Protein AF-A0A1G1J9G1-F1 (afdb_monomer_lite)

Foldseek 3Di:
DQCLPCVCVVVPVDDPVVSNVVSVVVVVVVCVVLVVVVVVVVVPDDPVVSVVVVVVVVLVVNVVCCCPRVVDPPDVVSVVVVVVD

Sequence (85 aa):
MTIAWYGHLRFKHVGLWKVIVISWLIAFVEYCFQVPANRIGSYQFSTAQLKTIQEVITLTVFCVFSLVYLKEDLRWNYLVGFALM

pLDDT: mean 77.02, std 10.3, range [51.22, 88.56]

Structure (mmCIF, N/CA/C/O backbone):
data_AF-A0A1G1J9G1-F1
#
_entry.id   AF-A0A1G1J9G1-F1
#
loop_
_atom_site.group_PDB
_atom_site.id
_atom_site.type_symbol
_atom_site.label_atom_id
_atom_site.label_alt_id
_atom_site.label_comp_id
_atom_site.label_asym_id
_atom_site.label_entity_id
_atom_site.label_seq_id
_atom_site.pdbx_PDB_ins_code
_atom_site.Cartn_x
_atom_site.Cartn_y
_atom_site.Cartn_z
_atom_site.occupancy
_atom_site.B_iso_or_equiv
_atom_site.auth_seq_id
_atom_site.auth_comp_id
_atom_site.auth_asym_id
_atom_site.auth_atom_id
_atom_site.pdbx_PDB_model_num
ATOM 1 N N . MET A 1 1 ? -1.219 -2.670 1.731 1.00 62.06 1 MET A N 1
ATOM 2 C CA . MET A 1 1 ? -1.005 -2.742 3.193 1.00 62.06 1 MET A CA 1
ATOM 3 C C . MET A 1 1 ? -1.882 -1.772 3.982 1.00 62.06 1 MET A C 1
ATOM 5 O O . MET A 1 1 ? -2.071 -1.961 5.179 1.00 62.06 1 MET A O 1
ATOM 9 N N . THR A 1 2 ? -2.420 -0.724 3.350 1.00 68.62 2 THR A N 1
ATOM 10 C CA . THR A 1 2 ? -3.184 0.344 4.010 1.00 68.62 2 THR A CA 1
ATOM 11 C C . THR A 1 2 ? -4.405 -0.163 4.782 1.00 68.62 2 THR A C 1
ATOM 13 O O . THR A 1 2 ? -4.656 0.276 5.902 1.00 68.62 2 THR A O 1
ATOM 16 N N . ILE A 1 3 ? -5.154 -1.116 4.225 1.00 71.12 3 ILE A N 1
ATOM 17 C CA . ILE A 1 3 ? -6.407 -1.575 4.839 1.00 71.12 3 ILE A CA 1
ATOM 18 C C . ILE A 1 3 ? -6.119 -2.442 6.070 1.00 71.12 3 IL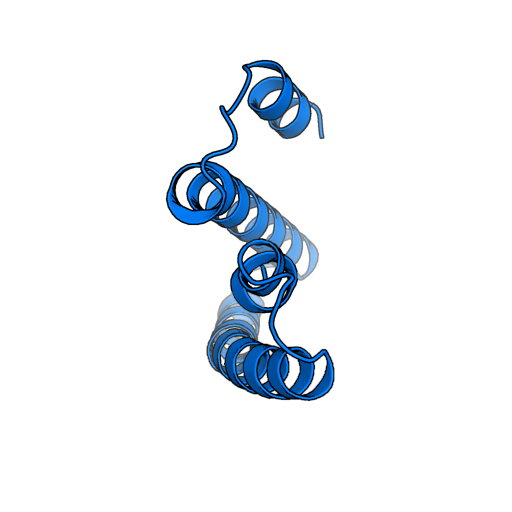E A C 1
ATOM 20 O O . ILE A 1 3 ? -6.745 -2.247 7.111 1.00 71.12 3 ILE A O 1
ATOM 24 N N . ALA A 1 4 ? -5.141 -3.349 5.988 1.00 70.75 4 ALA A N 1
ATOM 25 C CA . ALA A 1 4 ? -4.747 -4.197 7.113 1.00 70.75 4 ALA A CA 1
ATOM 26 C C . ALA A 1 4 ? -4.231 -3.383 8.314 1.00 70.75 4 ALA A C 1
ATOM 28 O O . ALA A 1 4 ? -4.483 -3.748 9.462 1.00 70.75 4 ALA A O 1
ATOM 29 N N . TRP A 1 5 ? -3.536 -2.274 8.051 1.00 67.00 5 TRP A N 1
ATOM 30 C CA . TRP A 1 5 ? -2.909 -1.446 9.083 1.00 67.00 5 TRP A CA 1
ATOM 31 C C . TRP A 1 5 ? -3.840 -0.387 9.675 1.00 67.00 5 TRP A C 1
ATOM 33 O O . TRP A 1 5 ? -3.820 -0.165 10.880 1.00 67.00 5 TRP A O 1
ATOM 43 N N . TYR A 1 6 ? -4.674 0.260 8.857 1.00 70.94 6 TYR A N 1
ATOM 44 C CA . TYR A 1 6 ? -5.488 1.397 9.305 1.00 70.94 6 TYR A CA 1
ATOM 45 C C . TYR A 1 6 ? -6.991 1.078 9.379 1.00 70.94 6 TYR A C 1
ATOM 47 O O . TYR A 1 6 ? -7.743 1.778 10.057 1.00 70.94 6 TYR A O 1
ATOM 55 N N . GLY A 1 7 ? -7.449 -0.016 8.759 1.00 68.00 7 GLY A N 1
ATOM 56 C CA . GLY A 1 7 ? -8.856 -0.446 8.740 1.00 68.00 7 GLY A CA 1
ATOM 57 C C . GLY A 1 7 ? -9.460 -0.698 10.115 1.00 68.00 7 GLY A C 1
ATOM 58 O O . GLY A 1 7 ? -10.617 -0.353 10.372 1.00 68.00 7 GLY A O 1
ATOM 59 N N . HIS A 1 8 ? -8.676 -1.238 11.038 1.00 71.75 8 HIS A N 1
ATOM 60 C CA . HIS A 1 8 ? -9.164 -1.537 12.378 1.00 71.75 8 HIS A CA 1
ATOM 61 C C . HIS A 1 8 ? -9.278 -0.299 13.283 1.00 71.75 8 HIS A C 1
ATOM 63 O O . HIS A 1 8 ? -9.921 -0.370 14.330 1.00 71.75 8 HIS A O 1
ATOM 69 N N . LEU A 1 9 ? -8.693 0.846 12.902 1.00 69.81 9 LEU A N 1
ATOM 70 C CA . LEU A 1 9 ? -8.707 2.065 13.724 1.00 69.81 9 LEU A CA 1
ATOM 71 C C . LEU A 1 9 ? -10.110 2.660 13.888 1.00 69.81 9 LEU A C 1
ATOM 73 O O . LEU A 1 9 ? -10.366 3.365 14.863 1.00 69.81 9 LEU A O 1
ATOM 77 N N . ARG A 1 10 ? -11.038 2.322 12.986 1.00 65.44 10 ARG A N 1
ATOM 78 C CA . ARG A 1 10 ? -12.466 2.655 13.099 1.00 65.44 10 ARG A CA 1
ATOM 79 C C . ARG A 1 10 ? -13.213 1.762 14.101 1.00 65.44 10 ARG A C 1
ATOM 81 O O . ARG A 1 10 ? -14.270 2.136 14.600 1.00 65.44 10 ARG A O 1
ATOM 88 N N . PHE A 1 11 ? -12.645 0.608 14.443 1.00 66.69 11 PHE A N 1
ATOM 89 C CA . PHE A 1 11 ? -13.248 -0.436 15.270 1.00 66.69 11 PHE A CA 1
ATOM 90 C C . PHE A 1 11 ? -12.480 -0.631 16.586 1.00 66.69 11 PHE A C 1
ATOM 92 O O . PHE A 1 11 ? -12.143 -1.747 16.974 1.00 66.69 11 PHE A O 1
ATOM 99 N N . LYS A 1 12 ? -12.224 0.468 17.311 1.00 67.75 12 LYS A N 1
ATOM 100 C CA . LYS A 1 12 ? -11.463 0.459 18.581 1.00 67.75 12 LYS A CA 1
ATOM 101 C C . LYS A 1 12 ? -12.100 -0.371 19.706 1.00 67.75 12 LYS A C 1
ATOM 103 O O . LYS A 1 12 ? -11.436 -0.676 20.686 1.00 67.75 12 LYS A O 1
ATOM 108 N N . HIS A 1 13 ? -13.380 -0.717 19.577 1.00 71.38 13 HIS A N 1
ATOM 109 C CA . HIS A 1 13 ? -14.142 -1.513 20.544 1.00 71.38 13 HIS A CA 1
ATOM 110 C C . HIS A 1 13 ? -14.007 -3.031 20.327 1.00 71.38 13 HIS A C 1
ATOM 112 O O . HIS A 1 13 ? -14.524 -3.816 21.120 1.00 71.38 13 HIS A O 1
ATOM 118 N N . VAL A 1 14 ? -13.346 -3.466 19.250 1.00 75.38 14 VAL A N 1
ATOM 119 C CA . VAL A 1 14 ? -13.188 -4.884 18.913 1.00 75.38 14 VAL A CA 1
ATOM 120 C C . VAL A 1 14 ? -11.905 -5.415 19.549 1.00 75.38 14 VAL A C 1
ATOM 122 O O . VAL A 1 14 ? -10.864 -4.765 19.509 1.00 75.38 14 VAL A O 1
ATOM 125 N N . GLY A 1 15 ? -11.973 -6.606 20.151 1.00 79.94 15 GLY A N 1
ATOM 126 C CA . GLY A 1 15 ? -10.825 -7.214 20.825 1.00 79.94 15 GLY A CA 1
ATOM 127 C C . GLY A 1 15 ? -9.611 -7.366 19.901 1.00 79.94 15 GLY A C 1
ATOM 128 O O . GLY A 1 15 ? -9.744 -7.842 18.772 1.00 79.94 15 GLY A O 1
ATOM 129 N N . LEU A 1 16 ? -8.429 -7.007 20.415 1.00 79.38 16 LEU A N 1
ATOM 130 C CA . LEU A 1 16 ? -7.151 -6.983 19.685 1.00 79.38 16 LEU A CA 1
ATOM 131 C C . LEU A 1 16 ? -6.870 -8.273 18.906 1.00 79.38 16 LEU A C 1
ATOM 133 O O . LEU A 1 16 ? -6.426 -8.215 17.766 1.00 79.38 16 LEU A O 1
ATOM 137 N N . TRP A 1 17 ? -7.185 -9.436 19.477 1.00 79.69 17 TRP A N 1
ATOM 138 C CA . TRP A 1 17 ? -6.949 -10.720 18.816 1.00 79.69 17 TRP A CA 1
ATOM 139 C C . TRP A 1 17 ? -7.747 -10.877 17.510 1.00 79.69 17 TRP A C 1
ATOM 141 O O . TRP A 1 17 ? -7.212 -11.389 16.530 1.00 79.69 17 TRP A O 1
ATOM 151 N N . LYS A 1 18 ? -8.996 -10.386 17.453 1.00 80.56 18 LYS A N 1
ATOM 152 C CA . LYS A 1 18 ? -9.820 -10.430 16.231 1.00 80.56 18 LYS A CA 1
ATOM 153 C C . LYS A 1 18 ? -9.261 -9.495 15.170 1.00 80.56 18 LYS A C 1
ATOM 155 O O . LYS A 1 18 ? -9.199 -9.863 14.003 1.00 80.56 18 LYS A O 1
ATOM 160 N N . VAL A 1 19 ? -8.837 -8.305 15.592 1.00 83.75 19 VAL A N 1
ATOM 161 C CA . VAL A 1 19 ? -8.204 -7.316 14.717 1.00 83.75 19 VAL A CA 1
ATOM 162 C C . VAL A 1 19 ? -6.935 -7.890 14.094 1.00 83.75 19 VAL A 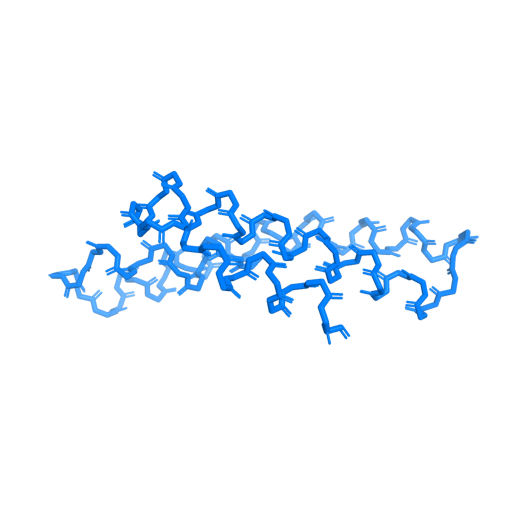C 1
ATOM 164 O O . VAL A 1 19 ? -6.798 -7.841 12.879 1.00 83.75 19 VAL A O 1
ATOM 167 N N . ILE A 1 20 ? -6.061 -8.502 14.895 1.00 83.69 20 ILE A N 1
ATOM 168 C CA . ILE A 1 20 ? -4.811 -9.103 14.414 1.00 83.69 20 ILE A CA 1
ATOM 169 C C . ILE A 1 20 ? -5.093 -10.180 13.358 1.00 83.69 20 ILE A C 1
ATOM 171 O O . ILE A 1 20 ? -4.494 -10.147 12.286 1.00 83.69 20 ILE A O 1
ATOM 175 N N . VAL A 1 21 ? -6.032 -11.096 13.619 1.00 85.56 21 VAL A N 1
ATOM 176 C CA . VAL A 1 21 ? -6.367 -12.181 12.679 1.00 85.56 21 VAL A CA 1
ATOM 177 C C . VAL A 1 21 ? -6.957 -11.636 11.375 1.00 85.56 21 VAL A C 1
ATOM 179 O O . VAL A 1 21 ? -6.548 -12.052 10.293 1.00 85.56 21 VAL A O 1
ATOM 182 N N . ILE A 1 22 ? -7.881 -10.676 11.455 1.00 84.19 22 ILE A N 1
ATOM 183 C CA . ILE A 1 22 ? -8.503 -10.073 10.268 1.00 84.19 22 ILE A CA 1
ATOM 184 C C . ILE A 1 22 ? -7.470 -9.275 9.460 1.00 84.19 22 ILE A C 1
ATOM 186 O O . ILE A 1 22 ? -7.389 -9.440 8.244 1.00 84.19 22 ILE A O 1
ATOM 190 N N . SER A 1 23 ? -6.643 -8.459 10.118 1.00 83.31 23 SER A N 1
ATOM 191 C CA . SER A 1 23 ? -5.557 -7.719 9.468 1.00 83.31 23 SER A CA 1
ATOM 192 C C . SER A 1 23 ? -4.561 -8.655 8.785 1.00 83.31 23 SER A C 1
ATOM 194 O O . SER A 1 23 ? -4.090 -8.341 7.695 1.00 83.31 23 SER A O 1
ATOM 196 N N . TRP A 1 24 ? -4.279 -9.819 9.372 1.00 86.00 24 TRP A N 1
ATOM 197 C CA . TRP A 1 24 ? -3.392 -10.815 8.774 1.00 86.00 24 TRP A CA 1
ATOM 198 C C . TRP A 1 24 ? -3.977 -11.426 7.492 1.00 86.00 24 TRP A C 1
ATOM 200 O O . TRP A 1 24 ? -3.276 -11.521 6.484 1.00 86.00 24 TRP A O 1
ATOM 210 N N . LEU A 1 25 ? -5.275 -11.751 7.486 1.00 86.62 25 LEU A N 1
ATOM 211 C CA . LEU A 1 25 ? -5.972 -12.237 6.287 1.00 86.62 25 LEU A CA 1
ATOM 212 C C . LEU A 1 25 ? -5.997 -11.188 5.168 1.00 86.62 25 LEU A C 1
ATOM 214 O O . LEU A 1 25 ? -5.777 -11.516 4.004 1.00 86.62 25 LEU A O 1
ATOM 218 N N . ILE A 1 26 ? -6.227 -9.921 5.514 1.00 84.12 26 ILE A N 1
ATOM 219 C CA . ILE A 1 26 ? -6.220 -8.822 4.540 1.00 84.12 26 ILE A CA 1
ATOM 220 C C . ILE A 1 26 ? -4.808 -8.617 3.978 1.00 84.12 26 ILE A C 1
ATOM 222 O O . ILE A 1 26 ? -4.641 -8.539 2.761 1.00 84.12 26 ILE A O 1
ATOM 226 N N . ALA A 1 27 ? -3.787 -8.594 4.839 1.00 85.56 27 ALA A N 1
ATOM 227 C CA . ALA A 1 27 ? -2.397 -8.447 4.417 1.00 85.56 27 ALA A CA 1
ATOM 228 C C . ALA A 1 27 ? -1.962 -9.585 3.482 1.00 85.56 27 ALA A C 1
ATOM 230 O O . ALA A 1 27 ? -1.245 -9.338 2.515 1.00 85.56 27 ALA A O 1
ATOM 231 N N . PHE A 1 28 ? -2.422 -10.817 3.728 1.00 88.19 28 PHE A N 1
ATOM 232 C CA . PHE A 1 28 ? -2.154 -11.956 2.852 1.00 88.19 28 PHE A CA 1
ATOM 233 C C . PHE A 1 28 ? -2.656 -11.711 1.423 1.00 88.19 28 PHE A C 1
ATOM 235 O O . PHE A 1 28 ? -1.895 -11.869 0.470 1.00 88.19 28 PHE A O 1
ATOM 242 N N . VAL A 1 29 ? -3.899 -11.245 1.271 1.00 86.81 29 VAL A N 1
ATOM 243 C CA . VAL A 1 29 ? -4.466 -10.916 -0.045 1.00 86.81 29 VAL A CA 1
ATOM 244 C C . VAL A 1 29 ? -3.675 -9.792 -0.716 1.00 86.81 29 VAL A C 1
ATOM 246 O O . VAL A 1 29 ? -3.339 -9.897 -1.895 1.00 86.81 29 VAL A O 1
ATOM 249 N N . GLU A 1 30 ? -3.313 -8.742 0.025 1.00 84.25 30 GLU A N 1
ATOM 250 C CA . GLU A 1 30 ? -2.496 -7.645 -0.509 1.00 84.25 30 GLU A CA 1
ATOM 251 C C . GLU A 1 30 ? -1.123 -8.141 -1.001 1.00 84.25 30 GLU A C 1
ATOM 253 O O . GLU A 1 30 ? -0.670 -7.743 -2.077 1.00 84.25 30 GLU A O 1
ATOM 258 N N . TYR A 1 31 ? -0.493 -9.071 -0.277 1.00 85.12 31 TYR A N 1
ATOM 259 C CA . TYR A 1 31 ? 0.756 -9.708 -0.700 1.00 85.12 31 TYR A CA 1
ATOM 260 C C . TYR A 1 31 ? 0.596 -10.562 -1.961 1.00 85.12 31 TYR A C 1
ATOM 262 O O . TYR A 1 31 ? 1.467 -10.510 -2.835 1.00 85.12 31 TYR A O 1
ATOM 270 N N . CYS A 1 32 ? -0.507 -11.305 -2.092 1.00 87.19 32 CYS A N 1
ATOM 271 C CA . CYS A 1 32 ? -0.785 -12.114 -3.280 1.00 87.19 32 CYS A CA 1
ATOM 272 C C . CYS A 1 32 ? -0.823 -11.286 -4.568 1.00 87.19 32 CYS A C 1
ATOM 274 O O . CYS A 1 32 ? -0.479 -11.818 -5.618 1.00 87.19 32 CYS A O 1
ATOM 276 N N . PHE A 1 33 ? -1.190 -10.004 -4.505 1.00 84.94 33 PHE A N 1
ATOM 277 C CA . PHE A 1 33 ? -1.131 -9.102 -5.660 1.00 84.94 33 PHE A CA 1
ATOM 278 C C . PHE A 1 33 ? 0.227 -8.410 -5.800 1.00 84.94 33 PHE A C 1
ATOM 280 O O . PHE A 1 33 ? 0.743 -8.266 -6.908 1.00 84.94 33 PHE A O 1
ATOM 287 N N . GLN A 1 34 ? 0.838 -8.008 -4.685 1.00 85.69 34 GLN A N 1
ATOM 288 C CA . GLN A 1 34 ? 2.072 -7.225 -4.694 1.00 85.69 34 GLN A CA 1
ATOM 289 C C . GLN A 1 34 ? 3.290 -8.037 -5.172 1.00 85.69 34 GLN A C 1
ATOM 291 O O . GLN A 1 34 ? 4.123 -7.522 -5.918 1.00 85.69 34 GLN A O 1
ATOM 296 N N . VAL A 1 35 ? 3.386 -9.317 -4.797 1.00 86.88 35 VAL A N 1
ATOM 297 C CA . VAL A 1 35 ? 4.494 -10.204 -5.200 1.00 86.88 35 VAL A CA 1
ATOM 298 C C . VAL A 1 35 ? 4.539 -10.456 -6.717 1.00 86.88 35 VAL A C 1
ATOM 300 O O . VAL A 1 35 ? 5.595 -10.218 -7.311 1.00 86.88 35 VAL A O 1
ATOM 303 N N . PRO A 1 36 ? 3.458 -10.904 -7.390 1.00 88.56 36 PRO A N 1
ATOM 304 C CA . PRO A 1 36 ? 3.478 -11.089 -8.838 1.00 88.56 36 PRO A CA 1
ATOM 305 C C . PRO A 1 36 ? 3.623 -9.763 -9.586 1.00 88.56 36 PRO A C 1
ATOM 307 O O . PRO A 1 36 ? 4.359 -9.726 -10.567 1.00 88.56 36 PRO A O 1
ATOM 310 N N . ALA A 1 37 ? 3.016 -8.669 -9.107 1.00 85.69 37 ALA A N 1
ATOM 311 C CA . ALA A 1 37 ? 3.177 -7.350 -9.721 1.00 85.69 37 ALA A CA 1
ATOM 312 C C . ALA A 1 37 ? 4.646 -6.895 -9.727 1.00 85.69 37 ALA A C 1
ATOM 314 O O . ALA A 1 37 ? 5.167 -6.507 -10.772 1.00 85.69 37 ALA A O 1
ATOM 315 N N . ASN A 1 38 ? 5.348 -7.026 -8.597 1.00 86.69 38 ASN A N 1
ATOM 316 C CA . ASN A 1 38 ? 6.772 -6.697 -8.518 1.00 86.69 38 ASN A CA 1
ATOM 317 C C . ASN A 1 38 ? 7.632 -7.640 -9.363 1.00 86.69 38 ASN A C 1
ATOM 319 O O . ASN A 1 38 ? 8.610 -7.204 -9.969 1.00 86.69 38 ASN A O 1
ATOM 323 N N . ARG A 1 39 ? 7.267 -8.925 -9.440 1.00 85.56 39 ARG A N 1
ATOM 324 C CA . ARG A 1 39 ? 8.011 -9.897 -10.244 1.00 85.56 39 ARG A CA 1
ATOM 325 C C . ARG A 1 39 ? 7.866 -9.624 -11.737 1.00 85.56 39 ARG A C 1
ATOM 327 O O . ARG A 1 39 ? 8.877 -9.587 -12.424 1.00 85.56 39 ARG A O 1
ATOM 334 N N . ILE A 1 40 ? 6.654 -9.349 -12.219 1.00 87.94 40 ILE A N 1
ATOM 335 C CA . ILE A 1 40 ? 6.397 -8.947 -13.611 1.00 87.94 40 ILE A CA 1
ATOM 336 C C . ILE A 1 40 ? 7.075 -7.601 -13.910 1.00 87.94 40 ILE A C 1
ATOM 338 O O . ILE A 1 40 ? 7.726 -7.446 -14.940 1.00 87.94 40 ILE A O 1
ATOM 342 N N . GLY A 1 41 ? 6.992 -6.647 -12.983 1.00 83.69 41 GLY A N 1
ATOM 343 C CA . GLY A 1 41 ? 7.631 -5.342 -13.119 1.00 83.69 41 GLY A CA 1
ATOM 344 C C . GLY A 1 41 ? 9.162 -5.408 -13.188 1.00 83.69 41 GLY A C 1
ATOM 345 O O . GLY A 1 41 ? 9.762 -4.641 -13.936 1.00 83.69 41 GLY A O 1
ATOM 346 N N . SER A 1 42 ? 9.798 -6.354 -12.487 1.00 86.75 42 SER A N 1
ATOM 347 C CA . SER A 1 42 ? 11.265 -6.520 -12.484 1.00 86.75 42 SER A CA 1
ATOM 348 C C . SER A 1 42 ? 11.872 -6.951 -13.817 1.00 86.75 42 SER A C 1
ATOM 350 O O . SER A 1 42 ? 13.081 -6.841 -13.989 1.00 86.75 42 SER A O 1
ATOM 352 N N . TYR A 1 43 ? 11.053 -7.392 -14.777 1.00 84.50 43 TYR A N 1
ATOM 353 C CA . TYR A 1 43 ? 11.521 -7.681 -16.134 1.00 84.50 43 TYR A CA 1
ATOM 354 C C . TYR A 1 43 ? 11.734 -6.419 -16.978 1.00 84.50 43 TYR A C 1
ATOM 356 O O . TYR A 1 43 ? 12.443 -6.487 -17.976 1.00 84.50 43 TYR A O 1
ATOM 364 N N . GLN A 1 44 ? 11.114 -5.294 -16.609 1.00 84.50 44 GLN A N 1
ATOM 365 C CA . GLN A 1 44 ? 11.123 -4.059 -17.407 1.00 84.50 44 GLN A CA 1
ATOM 366 C C . GLN A 1 44 ? 11.654 -2.842 -16.642 1.00 84.50 44 GLN A C 1
ATOM 368 O O . GLN A 1 44 ? 12.179 -1.913 -17.249 1.00 84.50 44 GLN A O 1
ATOM 373 N N . PHE A 1 45 ? 11.536 -2.837 -15.315 1.00 86.31 45 PHE A N 1
ATOM 374 C CA . PHE A 1 45 ? 11.915 -1.717 -14.459 1.00 86.31 45 PHE A CA 1
ATOM 375 C C . PHE A 1 45 ? 13.016 -2.118 -13.482 1.00 86.31 45 PHE A C 1
ATOM 377 O O . PHE A 1 45 ? 13.067 -3.253 -13.003 1.00 86.31 45 PHE A O 1
ATOM 384 N N . SER A 1 46 ? 13.875 -1.160 -13.133 1.00 87.75 46 SER A N 1
ATOM 385 C CA . SER A 1 46 ? 14.853 -1.367 -12.064 1.00 87.75 46 SER A CA 1
ATOM 386 C C . SER A 1 46 ? 14.161 -1.466 -10.701 1.00 87.75 46 SER A C 1
ATOM 388 O O . SER A 1 46 ? 13.060 -0.947 -10.493 1.00 87.75 46 SER A O 1
ATOM 390 N N . THR A 1 47 ? 14.828 -2.082 -9.724 1.00 84.56 47 THR A N 1
ATOM 391 C CA . THR A 1 47 ? 14.318 -2.188 -8.346 1.00 84.56 47 THR A CA 1
ATOM 392 C C . THR A 1 47 ? 13.960 -0.822 -7.752 1.00 84.56 47 THR A C 1
ATOM 394 O O . THR A 1 47 ? 12.966 -0.705 -7.037 1.00 84.56 47 THR A O 1
ATOM 397 N N . ALA A 1 48 ? 14.730 0.220 -8.086 1.00 84.38 48 ALA A N 1
ATOM 398 C CA . ALA A 1 48 ? 14.463 1.587 -7.647 1.00 84.38 48 ALA A CA 1
ATOM 399 C C . ALA A 1 48 ? 13.144 2.121 -8.227 1.00 84.38 48 ALA A C 1
ATOM 401 O O . ALA A 1 48 ? 12.309 2.624 -7.483 1.00 84.38 48 ALA A O 1
ATOM 402 N N . GLN A 1 49 ? 12.909 1.935 -9.530 1.00 84.12 49 GLN A N 1
ATOM 403 C CA . GLN A 1 49 ? 11.669 2.367 -10.185 1.00 84.12 49 GLN A CA 1
ATOM 404 C C . GLN A 1 49 ? 10.442 1.629 -9.639 1.00 84.12 49 GLN A C 1
ATOM 406 O O . GLN A 1 49 ? 9.416 2.254 -9.376 1.00 84.12 49 GLN A O 1
ATOM 411 N N . LEU A 1 50 ? 10.549 0.317 -9.404 1.00 86.56 50 LEU A N 1
ATOM 412 C CA . LEU A 1 50 ? 9.465 -0.465 -8.798 1.00 86.56 50 LEU A CA 1
ATOM 413 C C . LEU A 1 50 ? 9.120 0.030 -7.399 1.00 86.56 50 LEU A C 1
ATOM 415 O O . LEU A 1 50 ? 7.944 0.119 -7.046 1.00 86.56 50 LEU A O 1
ATOM 419 N N . LYS A 1 51 ? 10.140 0.384 -6.614 1.00 86.12 51 LYS A N 1
ATOM 420 C CA . LYS A 1 51 ? 9.942 0.929 -5.276 1.00 86.12 51 LYS A CA 1
ATOM 421 C C . LYS A 1 51 ? 9.236 2.284 -5.324 1.00 86.12 51 LYS A C 1
ATOM 423 O O . LYS A 1 51 ? 8.268 2.469 -4.590 1.00 86.12 51 LYS A O 1
ATOM 428 N N . THR A 1 52 ? 9.649 3.179 -6.222 1.00 88.00 52 THR A N 1
ATOM 429 C CA . THR A 1 52 ? 8.990 4.478 -6.420 1.00 88.00 52 THR A CA 1
ATOM 430 C C . THR A 1 52 ? 7.526 4.309 -6.826 1.00 88.00 52 THR A C 1
ATOM 432 O O . THR A 1 52 ? 6.647 4.917 -6.221 1.00 88.00 52 THR A O 1
ATOM 435 N N . ILE A 1 53 ? 7.231 3.432 -7.792 1.00 87.88 53 ILE A N 1
ATOM 436 C CA . ILE A 1 53 ? 5.849 3.146 -8.214 1.00 87.88 53 ILE A CA 1
ATOM 437 C C . ILE A 1 53 ? 5.028 2.607 -7.036 1.00 87.88 53 ILE A C 1
ATOM 439 O O . ILE A 1 53 ? 3.898 3.041 -6.814 1.00 87.88 53 ILE A O 1
ATOM 443 N N . GLN A 1 54 ? 5.599 1.695 -6.246 1.00 86.12 54 GLN A N 1
ATOM 444 C CA . GLN A 1 54 ? 4.934 1.147 -5.067 1.00 86.12 54 GLN A CA 1
ATOM 445 C C . GLN A 1 54 ? 4.608 2.235 -4.035 1.00 86.12 54 GLN A C 1
ATOM 447 O O . GLN A 1 54 ? 3.526 2.202 -3.446 1.00 86.12 54 GLN A O 1
ATOM 452 N N . GLU A 1 55 ? 5.511 3.185 -3.799 1.00 88.12 55 GLU A N 1
ATOM 453 C CA . GLU A 1 55 ? 5.269 4.297 -2.878 1.00 88.12 55 GLU A CA 1
ATOM 454 C C . GLU A 1 55 ? 4.174 5.220 -3.393 1.00 88.12 55 GLU A C 1
ATOM 456 O O . GLU A 1 55 ? 3.211 5.444 -2.666 1.00 88.12 55 GLU A O 1
ATOM 461 N N . VAL A 1 56 ? 4.221 5.632 -4.663 1.00 87.44 56 VAL A N 1
ATOM 462 C CA . VAL A 1 56 ? 3.160 6.450 -5.274 1.00 87.44 56 VAL A CA 1
ATOM 463 C C . VAL A 1 56 ? 1.793 5.763 -5.164 1.00 87.44 56 VAL A C 1
ATOM 465 O O . VAL A 1 56 ? 0.811 6.395 -4.768 1.00 87.44 56 VAL A O 1
ATOM 468 N N . ILE A 1 57 ? 1.715 4.457 -5.447 1.00 86.25 57 ILE A N 1
ATOM 469 C CA . ILE A 1 57 ? 0.473 3.681 -5.307 1.00 86.25 57 ILE A CA 1
ATOM 470 C C . ILE A 1 57 ? 0.027 3.631 -3.843 1.00 86.25 57 ILE A C 1
ATOM 472 O O . ILE A 1 57 ? -1.142 3.875 -3.550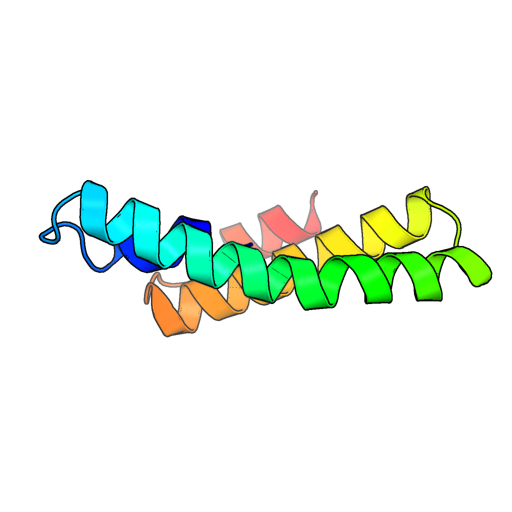 1.00 86.25 57 ILE A O 1
ATOM 476 N N . THR A 1 58 ? 0.939 3.335 -2.915 1.00 84.62 58 THR A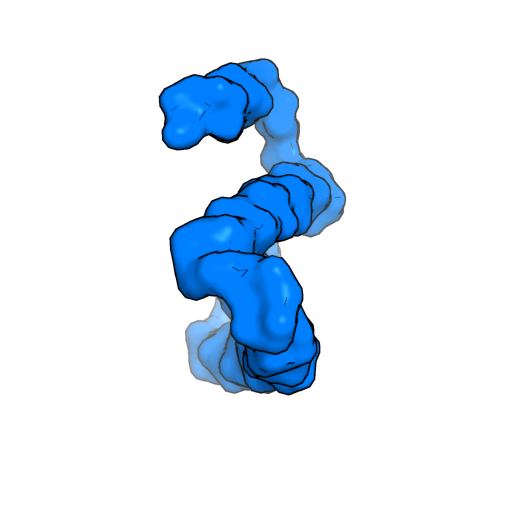 N 1
ATOM 477 C CA . THR A 1 58 ? 0.619 3.224 -1.481 1.00 84.62 58 THR A CA 1
ATOM 478 C C . THR A 1 58 ? 0.094 4.551 -0.939 1.00 84.62 58 THR A C 1
ATOM 480 O O . THR A 1 58 ? -0.917 4.571 -0.238 1.00 84.62 58 THR A O 1
ATOM 483 N N . LEU A 1 59 ? 0.742 5.649 -1.321 1.00 83.19 59 LEU A N 1
ATOM 484 C CA . LEU A 1 59 ? 0.383 7.014 -0.972 1.00 83.19 59 LEU A CA 1
ATOM 485 C C . LEU A 1 59 ? -0.989 7.404 -1.544 1.00 83.19 59 LEU A C 1
ATOM 487 O O . LEU A 1 59 ? -1.859 7.870 -0.808 1.00 83.19 59 LEU A O 1
ATOM 491 N N . THR A 1 60 ? -1.230 7.125 -2.825 1.00 82.44 60 THR A N 1
ATOM 492 C CA . THR A 1 60 ? -2.521 7.395 -3.481 1.00 82.44 60 THR A CA 1
ATOM 493 C C . THR A 1 60 ? -3.659 6.613 -2.822 1.00 82.44 60 THR A C 1
ATOM 495 O O . THR A 1 60 ? -4.695 7.182 -2.470 1.00 82.44 60 THR A O 1
ATOM 498 N N . VAL A 1 61 ? -3.457 5.310 -2.601 1.00 83.81 61 VAL A N 1
ATOM 499 C CA . VAL A 1 61 ? -4.438 4.445 -1.930 1.00 83.81 61 VAL A CA 1
ATOM 500 C C . VAL A 1 61 ? -4.674 4.910 -0.494 1.00 83.81 61 VAL A C 1
ATOM 502 O O . VAL A 1 61 ? -5.816 4.899 -0.043 1.00 83.81 61 VAL A O 1
ATOM 505 N N . PHE A 1 62 ? -3.636 5.360 0.217 1.00 81.94 62 PHE A N 1
ATOM 506 C CA . PHE A 1 62 ? -3.767 5.925 1.560 1.00 81.94 62 PHE A CA 1
ATOM 507 C C . PHE A 1 62 ? -4.614 7.200 1.581 1.00 81.94 62 PHE A C 1
ATOM 509 O O . PHE A 1 62 ? -5.515 7.298 2.412 1.00 81.94 62 PHE A O 1
ATOM 516 N N . CYS A 1 63 ? -4.403 8.135 0.652 1.00 77.50 63 CYS A N 1
ATOM 517 C CA . CYS A 1 63 ? -5.222 9.347 0.549 1.00 77.50 63 CYS A CA 1
ATOM 518 C C . CYS A 1 63 ? -6.707 9.023 0.326 1.00 77.50 63 CYS A C 1
ATOM 520 O O . CYS A 1 63 ? -7.569 9.529 1.046 1.00 77.50 63 CYS A O 1
ATOM 522 N N . VAL A 1 64 ? -7.013 8.132 -0.625 1.00 78.50 64 VAL A N 1
ATOM 523 C CA . VAL A 1 64 ? -8.397 7.694 -0.888 1.00 78.50 64 VAL A CA 1
ATOM 524 C C . VAL A 1 64 ? -8.983 6.975 0.329 1.00 78.50 64 VAL A C 1
ATOM 526 O O . VAL A 1 64 ? -10.128 7.217 0.710 1.00 78.50 64 VAL A O 1
ATOM 529 N N . PHE A 1 65 ? -8.197 6.115 0.975 1.00 78.62 65 PHE A N 1
ATOM 530 C CA . PHE A 1 65 ? -8.612 5.391 2.170 1.00 78.62 65 PHE A CA 1
ATOM 531 C C . PHE A 1 65 ? -8.903 6.332 3.350 1.00 78.62 65 PHE A C 1
ATOM 533 O O . PHE A 1 65 ? -9.918 6.167 4.027 1.00 78.62 65 PHE A O 1
ATOM 540 N N . SER A 1 66 ? -8.066 7.343 3.578 1.00 73.56 66 SER A N 1
ATOM 541 C CA . SER A 1 66 ? -8.264 8.343 4.633 1.00 73.56 66 SER A CA 1
ATOM 542 C C . SER A 1 66 ? -9.583 9.109 4.440 1.00 73.56 66 SER A C 1
ATOM 544 O O . SER A 1 66 ? -10.401 9.169 5.362 1.00 73.56 66 SER A O 1
ATOM 546 N N . LEU A 1 67 ? -9.866 9.556 3.210 1.00 71.50 67 LEU A N 1
ATOM 547 C CA . LEU A 1 67 ? -11.125 10.228 2.864 1.00 71.50 67 LEU A CA 1
ATOM 548 C C . LEU A 1 67 ? -12.357 9.344 3.062 1.00 71.50 67 LEU A C 1
ATOM 550 O O . LEU A 1 67 ? -13.327 9.735 3.710 1.00 71.50 67 LEU A O 1
ATOM 554 N N . VAL A 1 68 ? -12.346 8.160 2.448 1.00 72.25 68 VAL A N 1
ATOM 555 C CA . VAL A 1 68 ? -13.552 7.333 2.308 1.00 72.25 68 VAL A CA 1
ATOM 556 C C . VAL A 1 68 ? -13.814 6.522 3.574 1.00 72.25 68 VAL A C 1
ATOM 558 O O . VAL A 1 68 ? -14.964 6.361 3.992 1.00 72.25 68 VAL A O 1
ATOM 561 N N . TYR A 1 69 ? -12.758 5.995 4.195 1.00 68.19 69 TYR A N 1
ATOM 562 C CA . TYR A 1 69 ? -12.879 5.028 5.279 1.00 68.19 69 TYR A CA 1
ATOM 563 C C . TYR A 1 69 ? -12.743 5.654 6.670 1.00 68.19 69 TYR A C 1
ATOM 565 O O . TYR A 1 69 ? -13.560 5.342 7.547 1.00 68.19 69 TYR A O 1
ATOM 573 N N . LEU A 1 70 ? -11.749 6.527 6.872 1.00 68.44 70 LEU A N 1
ATOM 574 C CA . LEU A 1 70 ? -11.521 7.228 8.144 1.00 68.44 70 LEU A CA 1
ATOM 575 C C . LEU A 1 70 ? -12.389 8.489 8.286 1.00 68.44 70 LEU A C 1
ATOM 577 O O . LEU A 1 70 ? -12.649 8.893 9.417 1.00 68.44 70 LEU A O 1
ATOM 581 N N . LYS A 1 71 ? -12.903 9.05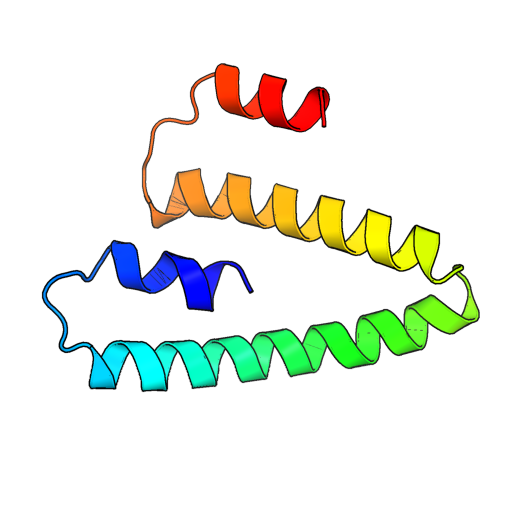1 7.176 1.00 64.25 71 LYS A N 1
ATOM 582 C CA . LYS A 1 71 ? -13.652 10.326 7.148 1.00 64.25 71 LYS A CA 1
ATOM 583 C C . LYS A 1 71 ? -12.896 11.469 7.839 1.00 64.25 71 LYS A C 1
ATOM 585 O O . LYS A 1 71 ? -13.510 12.374 8.400 1.00 64.25 71 LYS A O 1
ATOM 590 N N . GLU A 1 72 ? -11.570 11.416 7.833 1.00 64.62 72 GLU A N 1
ATOM 591 C CA . GLU A 1 72 ? -10.762 12.552 8.255 1.00 64.62 72 GLU A CA 1
ATOM 592 C C . GLU A 1 72 ? -10.780 13.575 7.117 1.00 64.62 72 GLU A C 1
ATOM 594 O O . GLU A 1 72 ? -10.559 13.222 5.957 1.00 64.62 72 GLU A O 1
ATOM 599 N N . ASP A 1 73 ? -11.090 14.837 7.428 1.00 54.53 73 ASP A N 1
ATOM 600 C CA . ASP A 1 73 ? -11.023 15.910 6.438 1.00 54.53 73 ASP A CA 1
ATOM 601 C C . ASP A 1 73 ? -9.586 15.982 5.910 1.00 54.53 73 ASP A C 1
ATOM 603 O O . ASP A 1 73 ? -8.670 16.350 6.656 1.00 54.53 73 ASP A O 1
ATOM 607 N N . LEU A 1 74 ? -9.373 15.637 4.633 1.00 56.66 74 LEU A N 1
ATOM 608 C CA . LEU A 1 74 ? -8.090 15.871 3.971 1.00 56.66 74 LEU A CA 1
ATOM 609 C C . LEU A 1 74 ? -7.856 17.378 3.910 1.00 56.66 74 LEU A C 1
ATOM 611 O O . LEU A 1 74 ? -8.250 18.072 2.972 1.00 56.66 74 LEU A O 1
ATOM 615 N N . ARG A 1 75 ? -7.195 17.899 4.938 1.00 58.62 75 ARG A N 1
ATOM 616 C CA . ARG A 1 75 ? -6.697 19.268 4.947 1.00 58.62 75 ARG A CA 1
ATOM 617 C C . ARG A 1 75 ? -5.607 19.388 3.890 1.00 58.62 75 ARG A C 1
ATOM 619 O O . ARG A 1 75 ? -4.786 18.486 3.730 1.00 58.62 75 ARG A O 1
ATOM 626 N N . TRP A 1 76 ? -5.568 20.535 3.217 1.00 62.09 76 TRP A N 1
ATOM 627 C CA . TRP A 1 76 ? -4.604 20.872 2.162 1.00 62.09 76 TRP A CA 1
ATOM 628 C C . TRP A 1 76 ? -3.141 20.561 2.534 1.00 62.09 76 TRP A C 1
ATOM 630 O O . TRP A 1 76 ? -2.340 20.178 1.688 1.00 62.09 76 TRP A O 1
ATOM 640 N N . ASN A 1 77 ? -2.818 20.623 3.828 1.00 60.03 77 ASN A N 1
ATOM 641 C CA . ASN A 1 77 ? -1.507 20.293 4.383 1.00 60.03 77 ASN A CA 1
ATOM 642 C C . ASN A 1 77 ? -1.055 18.850 4.093 1.00 60.03 77 ASN A C 1
ATOM 644 O O . ASN A 1 77 ? 0.144 18.620 3.971 1.00 60.03 77 ASN A O 1
ATOM 648 N N . TYR A 1 78 ? -1.975 17.889 3.948 1.00 63.97 78 TYR A N 1
ATOM 649 C CA . TYR A 1 78 ? -1.621 16.521 3.563 1.00 63.97 78 TYR A CA 1
ATOM 650 C C . TYR A 1 78 ? -1.191 16.456 2.097 1.00 63.97 78 TYR A C 1
ATOM 652 O O . TYR A 1 78 ? -0.141 15.907 1.806 1.00 63.97 78 TYR A O 1
ATOM 660 N N . LEU A 1 79 ? -1.920 17.093 1.177 1.00 62.88 79 LEU A N 1
ATOM 661 C CA . LEU A 1 79 ? -1.518 17.154 -0.236 1.00 62.88 79 LEU A CA 1
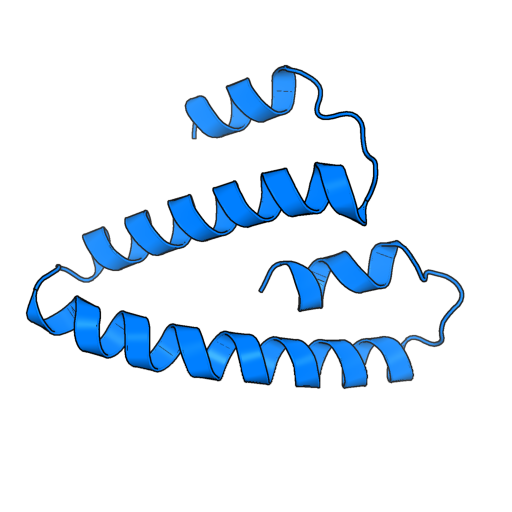ATOM 662 C C . LEU A 1 79 ? -0.156 17.838 -0.419 1.00 62.88 79 LEU A C 1
ATOM 664 O O . LEU A 1 79 ? 0.671 17.360 -1.190 1.00 62.88 79 LEU A O 1
ATOM 668 N N . VAL A 1 80 ? 0.103 18.911 0.332 1.00 66.50 80 VAL A N 1
ATOM 669 C CA . VAL A 1 80 ? 1.397 19.611 0.316 1.00 66.50 80 VAL A CA 1
ATOM 670 C C . VAL A 1 80 ? 2.512 18.750 0.922 1.00 66.50 80 VAL A C 1
ATOM 672 O O . VAL A 1 80 ? 3.605 18.702 0.369 1.00 66.50 80 VAL A O 1
ATOM 675 N N . GLY A 1 81 ? 2.238 18.018 2.007 1.00 60.09 81 GLY A N 1
ATOM 676 C CA . GLY A 1 81 ? 3.189 17.070 2.596 1.00 60.09 81 GLY A CA 1
ATOM 677 C C . GLY A 1 81 ? 3.526 15.893 1.676 1.00 60.09 81 GLY A C 1
ATOM 678 O O . GLY A 1 81 ? 4.665 15.449 1.661 1.00 60.09 81 GLY A O 1
ATOM 679 N N . PHE A 1 82 ? 2.568 15.428 0.870 1.00 61.88 82 PHE A N 1
ATOM 680 C CA . PHE A 1 82 ? 2.789 14.381 -0.135 1.00 61.88 82 PHE A CA 1
ATOM 681 C C . PHE A 1 82 ? 3.536 14.885 -1.378 1.00 61.88 82 PHE A C 1
ATOM 683 O O . PHE A 1 82 ? 4.216 14.100 -2.024 1.00 61.88 82 PHE A O 1
ATOM 690 N N . ALA A 1 83 ? 3.405 16.167 -1.732 1.00 62.97 83 ALA A N 1
ATOM 691 C CA . ALA A 1 83 ? 4.106 16.763 -2.872 1.00 62.97 83 ALA A CA 1
ATOM 692 C C . ALA A 1 83 ? 5.559 17.173 -2.558 1.00 62.97 83 ALA A C 1
ATOM 694 O O . ALA A 1 83 ? 6.347 17.369 -3.479 1.00 62.97 83 ALA A O 1
ATOM 695 N N . LEU A 1 84 ? 5.895 17.345 -1.274 1.00 55.88 84 LEU A N 1
ATOM 696 C CA . LEU A 1 84 ? 7.222 17.748 -0.786 1.00 55.88 84 LEU A CA 1
ATOM 697 C C . LEU A 1 84 ? 8.063 16.582 -0.230 1.00 55.88 84 LEU A C 1
ATOM 699 O O . LEU A 1 84 ? 9.138 16.831 0.317 1.00 55.88 84 LEU A O 1
ATOM 703 N N . MET A 1 85 ? 7.573 15.345 -0.340 1.00 51.22 85 MET A N 1
ATOM 704 C CA . MET A 1 85 ? 8.296 14.117 0.012 1.00 51.22 85 MET A CA 1
ATOM 705 C C . MET A 1 85 ? 8.925 13.506 -1.239 1.00 51.22 85 MET A C 1
ATOM 707 O O . MET A 1 85 ? 10.095 13.077 -1.141 1.00 51.22 85 MET A O 1
#

Secondary structure (DSSP, 8-state):
-HHHHHGGGG-TTS-HHHHHHHHHHHHHHHHHHHHHHHHHHTTTS-HHHHHHHHHHHHHHHHHHHIIIII-----HHHHHHHH--

Radius of gyration: 15.28 Å; chains: 1; bounding box: 29×33×38 Å